Protein AF-A0A9P4XVV6-F1 (afdb_monomer_lite)

Radius of gyration: 16.99 Å; chains: 1; bounding box: 50×29×47 Å

Organism: Cryphonectria parasitica (strain ATCC 38755 / EP155) (NCBI:txid660469)

Foldseek 3Di:
DFDFCAPVNVVVVVVLVVVLVQVVQVCLQVLPLVCCVPRHDDQKDWDDCCVPPVDDIDIDGSVVVSNVSSVVLVVFPGKGKDQDDKDKDADDGRDTHHDPKIKIKRPWIKMWTADCPDDPHGIDIDIDIDMDMDD

Structure (mmCIF, N/CA/C/O backbone):
data_AF-A0A9P4XVV6-F1
#
_entry.id   AF-A0A9P4XVV6-F1
#
loop_
_atom_site.group_PDB
_atom_site.id
_atom_site.type_symbol
_atom_site.label_atom_id
_atom_site.label_alt_id
_atom_site.label_comp_id
_atom_site.label_asym_id
_atom_site.label_entity_id
_atom_site.label_seq_id
_atom_site.pdbx_PDB_ins_code
_atom_site.Cartn_x
_atom_site.Cartn_y
_atom_site.Cartn_z
_atom_site.occupancy
_atom_site.B_iso_or_equiv
_atom_site.auth_seq_id
_atom_site.auth_comp_id
_atom_site.auth_asym_id
_atom_site.auth_atom_id
_atom_site.pdbx_PDB_model_num
ATOM 1 N N . MET A 1 1 ? -23.776 3.651 21.145 1.00 49.44 1 MET A N 1
ATOM 2 C CA . MET A 1 1 ? -23.130 2.826 22.187 1.00 49.44 1 MET A CA 1
ATOM 3 C C . MET A 1 1 ? -21.718 2.539 21.713 1.00 49.44 1 MET A C 1
ATOM 5 O O . MET A 1 1 ? -21.577 2.203 20.547 1.00 49.44 1 MET A O 1
ATOM 9 N N . SER A 1 2 ? -20.701 2.741 22.553 1.00 59.12 2 SER A N 1
ATOM 10 C CA . SER A 1 2 ? -19.323 2.345 22.226 1.00 59.12 2 SER A CA 1
ATOM 11 C C . SER A 1 2 ? -19.270 0.818 22.172 1.00 59.12 2 SER A C 1
ATOM 13 O O . SER A 1 2 ? -19.562 0.170 23.177 1.00 59.12 2 SER A O 1
ATOM 15 N N . SER A 1 3 ? -18.993 0.240 21.002 1.00 77.38 3 SER A N 1
ATOM 16 C CA . SER A 1 3 ? -18.698 -1.188 20.897 1.00 77.38 3 SER A CA 1
ATOM 17 C C . SER A 1 3 ? -17.271 -1.424 21.386 1.00 77.38 3 SER A C 1
ATOM 19 O O . SER A 1 3 ? -16.338 -0.736 20.968 1.00 77.38 3 SER A O 1
ATOM 21 N N . THR A 1 4 ? -17.102 -2.374 22.300 1.00 89.94 4 THR A N 1
ATOM 22 C CA . THR A 1 4 ? -15.783 -2.823 22.754 1.00 89.94 4 THR A CA 1
ATOM 23 C C . THR A 1 4 ? -15.012 -3.423 21.582 1.00 89.94 4 THR A C 1
ATOM 25 O O . THR A 1 4 ? -15.581 -4.213 20.835 1.00 89.94 4 THR A O 1
ATOM 28 N N . TYR A 1 5 ? -13.730 -3.079 21.440 1.00 94.94 5 TYR A N 1
ATOM 29 C CA . TYR A 1 5 ? -12.859 -3.670 20.427 1.00 94.94 5 TYR A CA 1
ATOM 30 C C . TYR A 1 5 ? -12.554 -5.122 20.789 1.00 94.94 5 TYR A C 1
ATOM 32 O O . TYR A 1 5 ? -11.850 -5.394 21.765 1.00 94.94 5 TYR A O 1
ATOM 40 N N . THR A 1 6 ? -13.147 -6.069 20.074 1.00 95.69 6 THR A N 1
ATOM 41 C CA . THR A 1 6 ? -13.045 -7.487 20.422 1.00 95.69 6 THR A CA 1
ATOM 42 C C . THR A 1 6 ? -11.747 -8.107 19.904 1.00 95.69 6 THR A C 1
ATOM 44 O O . THR A 1 6 ? -11.034 -7.541 19.079 1.00 95.69 6 THR A O 1
ATOM 47 N N . VAL A 1 7 ? -11.431 -9.318 20.374 1.00 96.69 7 VAL A N 1
ATOM 48 C CA . VAL A 1 7 ? -10.304 -10.101 19.834 1.00 96.69 7 VAL A CA 1
ATOM 49 C C . VAL A 1 7 ? -10.500 -10.381 18.341 1.00 96.69 7 VAL A C 1
ATOM 51 O O . VAL A 1 7 ? -9.537 -10.341 17.582 1.00 96.69 7 VAL A O 1
ATOM 54 N N . THR A 1 8 ? -11.737 -10.642 17.913 1.00 96.62 8 THR A N 1
ATOM 55 C CA . THR A 1 8 ? -12.058 -10.886 16.503 1.00 96.62 8 THR A CA 1
ATOM 56 C C . THR A 1 8 ? -11.804 -9.645 15.655 1.00 96.62 8 THR A C 1
ATOM 58 O O . THR A 1 8 ? -11.174 -9.769 14.609 1.00 96.62 8 THR A O 1
ATOM 61 N N . ASP A 1 9 ? -12.219 -8.466 16.130 1.00 95.31 9 ASP A N 1
ATOM 62 C CA . ASP A 1 9 ? -11.971 -7.192 15.443 1.00 95.31 9 ASP A CA 1
ATOM 63 C C . ASP A 1 9 ? -10.464 -6.945 15.290 1.00 95.31 9 ASP A C 1
ATOM 65 O O . ASP A 1 9 ? -9.981 -6.703 14.188 1.00 95.31 9 ASP A O 1
ATOM 69 N N . TYR A 1 10 ? -9.694 -7.143 16.368 1.00 96.12 10 TYR A N 1
ATOM 70 C CA . TYR A 1 10 ? -8.233 -7.038 16.336 1.00 96.12 10 TYR A CA 1
ATOM 71 C C . TYR A 1 10 ? -7.582 -7.965 15.307 1.00 96.12 10 TYR A C 1
ATOM 73 O O . TYR A 1 10 ? -6.719 -7.541 14.536 1.00 96.12 10 TYR A O 1
ATOM 81 N N . LEU A 1 11 ? -7.968 -9.243 15.287 1.00 97.25 11 LEU A N 1
ATOM 82 C CA . LEU A 1 11 ? -7.394 -10.214 14.355 1.00 97.25 11 LEU A CA 1
ATOM 83 C C . LEU A 1 11 ? -7.768 -9.894 12.903 1.00 97.25 11 LEU A C 1
ATOM 85 O O . LEU A 1 11 ? -6.914 -10.017 12.022 1.00 97.25 11 LEU A O 1
ATOM 89 N N . LEU A 1 12 ? -9.008 -9.463 12.663 1.00 96.75 12 LEU A N 1
ATOM 90 C CA . LEU A 1 12 ? -9.489 -9.073 11.342 1.00 96.75 12 LEU A CA 1
ATOM 91 C C . LEU A 1 12 ? -8.774 -7.816 10.835 1.00 96.75 12 LEU A C 1
ATOM 93 O O . LEU A 1 12 ? -8.254 -7.825 9.721 1.00 96.75 12 LEU A O 1
ATOM 97 N N . ASP A 1 13 ? -8.674 -6.771 11.655 1.00 96.38 13 ASP A N 1
ATOM 98 C CA . ASP A 1 13 ? -7.943 -5.549 11.314 1.00 96.38 13 ASP A CA 1
ATOM 99 C C . ASP A 1 13 ? -6.486 -5.849 11.002 1.00 96.38 13 ASP A C 1
ATOM 101 O O . ASP A 1 13 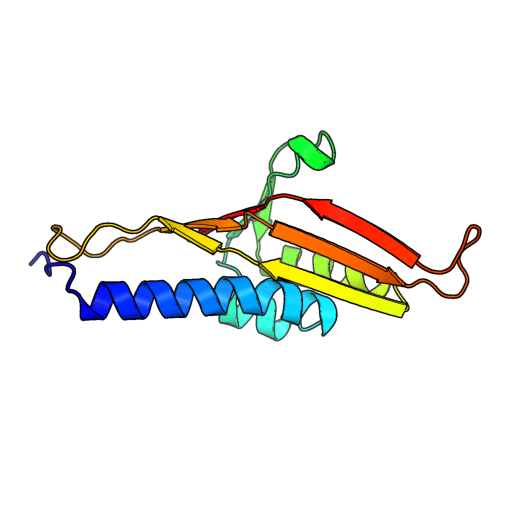? -5.952 -5.411 9.982 1.00 96.38 13 ASP A O 1
ATOM 105 N N . ARG A 1 14 ? -5.834 -6.645 11.854 1.00 96.50 14 ARG A N 1
ATOM 106 C CA . ARG A 1 14 ? -4.433 -7.007 11.666 1.00 96.50 14 ARG A CA 1
ATOM 107 C C . ARG A 1 14 ? -4.218 -7.758 10.347 1.00 96.50 14 ARG A C 1
ATOM 109 O O . ARG A 1 14 ? -3.217 -7.504 9.678 1.00 96.50 14 ARG A O 1
ATOM 116 N N . ALA A 1 15 ? -5.128 -8.658 9.973 1.00 97.06 15 ALA A N 1
ATOM 117 C CA . ALA A 1 15 ? -5.081 -9.364 8.692 1.00 97.06 15 ALA A CA 1
ATOM 118 C C . ALA A 1 15 ? -5.329 -8.415 7.507 1.00 97.06 15 ALA A C 1
ATOM 120 O O . ALA A 1 15 ? -4.538 -8.390 6.567 1.00 97.06 15 ALA A O 1
ATOM 121 N N . ASN A 1 16 ? -6.351 -7.561 7.585 1.00 96.75 16 ASN A N 1
ATOM 122 C CA . ASN A 1 16 ? -6.675 -6.594 6.534 1.00 96.75 16 ASN A CA 1
ATOM 123 C C . ASN A 1 16 ? -5.542 -5.591 6.296 1.00 96.75 16 ASN A C 1
ATOM 125 O O . ASN A 1 16 ? -5.234 -5.248 5.153 1.00 96.75 16 ASN A O 1
ATOM 129 N N . ILE A 1 17 ? -4.908 -5.113 7.367 1.00 9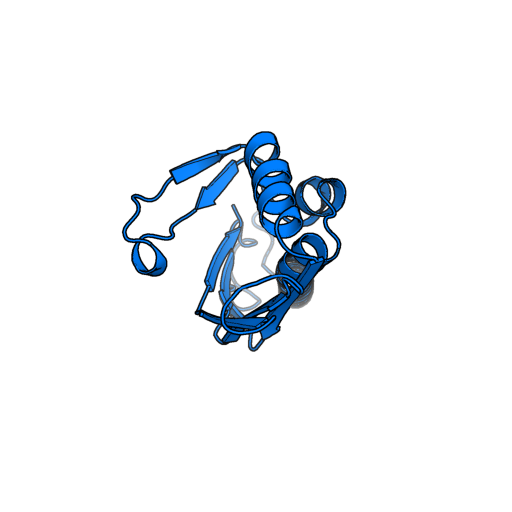6.12 17 ILE A N 1
ATOM 130 C CA . ILE A 1 17 ? -3.759 -4.210 7.297 1.00 96.12 17 ILE A CA 1
ATOM 131 C C . ILE A 1 17 ? -2.567 -4.917 6.657 1.00 96.12 17 ILE A C 1
ATOM 133 O O . ILE A 1 17 ? -1.934 -4.344 5.771 1.00 96.12 17 ILE A O 1
ATOM 137 N N . HIS A 1 18 ? -2.278 -6.151 7.077 1.00 96.19 18 HIS A N 1
ATOM 138 C CA . HIS A 1 18 ? -1.224 -6.956 6.471 1.00 96.19 18 HIS A CA 1
ATOM 139 C C . HIS A 1 18 ? -1.445 -7.087 4.958 1.00 96.19 18 HIS A C 1
ATOM 141 O O . HIS A 1 18 ? -0.576 -6.700 4.181 1.00 96.19 18 HIS A O 1
ATOM 147 N N . ASP A 1 19 ? -2.633 -7.523 4.540 1.00 96.50 19 ASP A N 1
ATOM 148 C CA . ASP A 1 19 ? -2.969 -7.692 3.126 1.00 96.50 19 ASP A CA 1
ATOM 149 C C . ASP A 1 19 ? -2.903 -6.377 2.350 1.00 96.50 19 ASP A C 1
ATOM 151 O O . ASP A 1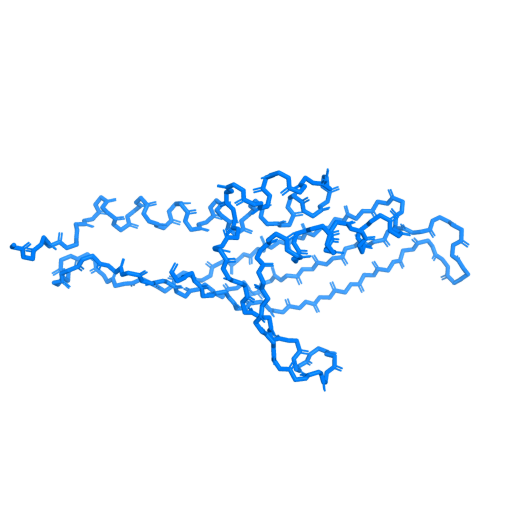 19 ? -2.365 -6.347 1.248 1.00 96.50 19 ASP A O 1
ATOM 155 N N . THR A 1 20 ? -3.391 -5.274 2.925 1.00 96.88 20 THR A N 1
ATOM 156 C CA . THR A 1 20 ? -3.310 -3.940 2.304 1.00 96.88 20 THR A CA 1
ATOM 157 C C . THR A 1 20 ? -1.852 -3.556 2.030 1.00 96.88 20 THR A C 1
ATOM 159 O O . THR A 1 20 ? -1.508 -3.142 0.922 1.00 96.88 20 THR A O 1
ATOM 162 N N . VAL A 1 21 ? -0.974 -3.722 3.024 1.00 96.06 21 VAL A N 1
ATOM 163 C CA . VAL A 1 21 ? 0.447 -3.361 2.912 1.00 96.06 21 VAL A CA 1
ATOM 164 C C . VAL A 1 21 ? 1.196 -4.307 1.972 1.00 96.06 21 VAL A C 1
ATOM 166 O O . VAL A 1 21 ? 2.093 -3.859 1.265 1.00 96.06 21 VAL A O 1
ATOM 169 N N . THR A 1 22 ? 0.822 -5.586 1.907 1.00 95.31 22 THR A N 1
ATOM 170 C CA . THR A 1 22 ? 1.395 -6.557 0.961 1.00 95.31 22 THR A CA 1
ATOM 171 C C . THR A 1 22 ? 0.906 -6.345 -0.474 1.00 95.31 22 THR A C 1
ATOM 173 O O . THR A 1 22 ? 1.674 -6.551 -1.414 1.00 95.31 22 THR A O 1
ATOM 176 N N . LYS A 1 23 ? -0.337 -5.895 -0.675 1.00 97.31 23 LYS A N 1
ATOM 177 C CA . LYS A 1 23 ? -0.882 -5.569 -2.004 1.00 97.31 23 LYS A CA 1
ATOM 178 C C . LYS A 1 23 ? -0.218 -4.349 -2.630 1.00 97.31 23 LYS A C 1
ATOM 180 O O . LYS A 1 23 ? -0.071 -4.313 -3.844 1.00 97.31 23 LYS A O 1
ATOM 185 N N . LEU A 1 24 ? 0.217 -3.378 -1.825 1.00 96.44 24 LEU A N 1
ATOM 186 C CA . LEU A 1 24 ? 0.885 -2.167 -2.309 1.00 96.44 24 LEU A CA 1
ATOM 187 C C . LEU A 1 24 ? 2.081 -2.452 -3.250 1.00 96.44 24 LEU A C 1
ATOM 189 O O . LEU A 1 24 ? 2.019 -2.040 -4.409 1.00 96.44 24 LEU A O 1
ATOM 193 N N . PRO A 1 25 ? 3.138 -3.179 -2.827 1.00 95.62 25 PRO A N 1
ATOM 194 C CA . PRO A 1 25 ? 4.272 -3.487 -3.697 1.00 95.62 25 PRO A CA 1
ATOM 195 C C . PRO A 1 25 ? 3.864 -4.383 -4.872 1.00 95.62 25 PRO A C 1
ATOM 197 O O . PRO A 1 25 ? 4.336 -4.191 -5.988 1.00 95.62 25 PRO A O 1
ATOM 200 N N . TRP A 1 26 ? 2.926 -5.309 -4.652 1.00 96.81 26 TRP A N 1
ATOM 201 C CA . TRP A 1 26 ? 2.413 -6.173 -5.711 1.00 96.81 26 TRP A CA 1
ATOM 202 C C . TRP A 1 26 ? 1.735 -5.383 -6.836 1.00 96.81 26 TRP A C 1
ATOM 204 O O . TRP A 1 26 ? 1.975 -5.649 -8.014 1.00 96.81 26 TRP A O 1
ATOM 214 N N . TYR A 1 27 ? 0.910 -4.389 -6.502 1.00 98.12 27 TYR A N 1
ATOM 215 C CA . TYR A 1 27 ? 0.247 -3.549 -7.496 1.00 98.12 27 TYR A CA 1
ATOM 216 C C . TYR A 1 27 ? 1.187 -2.549 -8.166 1.00 98.12 27 TYR A C 1
ATOM 218 O O . TYR A 1 27 ? 0.948 -2.205 -9.323 1.00 98.12 27 TYR A O 1
ATOM 226 N N . TYR A 1 28 ? 2.291 -2.159 -7.523 1.00 96.56 28 TYR A N 1
ATOM 227 C CA . TYR A 1 28 ? 3.382 -1.462 -8.211 1.00 96.56 28 TYR A CA 1
ATOM 228 C C . TYR A 1 28 ? 4.020 -2.353 -9.280 1.00 96.56 28 TYR A C 1
ATOM 230 O O . TYR A 1 28 ? 4.098 -1.965 -10.445 1.00 96.56 28 TYR A O 1
ATOM 238 N N . ASP A 1 29 ? 4.402 -3.576 -8.914 1.00 96.56 29 ASP A N 1
ATOM 239 C CA . ASP A 1 29 ? 5.121 -4.488 -9.813 1.00 96.56 29 ASP A CA 1
ATOM 240 C C . ASP A 1 29 ? 4.251 -5.033 -10.949 1.00 96.56 29 ASP A C 1
ATOM 242 O O . ASP A 1 29 ? 4.728 -5.244 -12.064 1.00 96.56 29 ASP A O 1
ATOM 246 N N . THR A 1 30 ? 2.955 -5.217 -10.694 1.00 97.00 30 THR A N 1
ATOM 247 C CA . THR A 1 30 ? 1.969 -5.614 -11.712 1.00 97.00 30 THR A CA 1
ATOM 248 C C . THR A 1 30 ? 1.341 -4.436 -12.449 1.00 97.00 30 THR A C 1
ATOM 250 O O . THR A 1 30 ? 0.521 -4.654 -13.340 1.00 97.00 30 THR A O 1
ATOM 253 N N . ARG A 1 31 ? 1.732 -3.196 -12.114 1.00 97.06 31 ARG A N 1
ATOM 254 C CA . ARG A 1 31 ? 1.239 -1.954 -12.736 1.00 97.06 31 ARG A CA 1
ATOM 255 C C . ARG A 1 31 ? -0.289 -1.808 -12.660 1.00 97.06 31 ARG A C 1
ATOM 257 O O . ARG A 1 31 ? -0.929 -1.287 -13.571 1.00 97.06 31 ARG A O 1
ATOM 264 N N . SER A 1 32 ? -0.888 -2.281 -11.569 1.00 97.75 32 SER A N 1
ATOM 265 C CA . SER A 1 32 ? -2.339 -2.284 -11.377 1.00 97.75 32 SER A CA 1
ATOM 266 C C . SER A 1 32 ? -2.813 -0.986 -10.723 1.00 97.75 32 SER A C 1
ATOM 268 O O . SER A 1 32 ? -2.967 -0.906 -9.504 1.00 97.75 32 SER A O 1
ATOM 270 N N . GLU A 1 33 ? -3.091 0.034 -11.538 1.00 97.50 33 GLU A N 1
ATOM 271 C CA . GLU A 1 33 ? -3.701 1.285 -11.058 1.00 97.50 33 GLU A CA 1
ATOM 272 C C . GLU A 1 33 ? -5.051 1.024 -10.375 1.00 97.50 33 GLU A C 1
ATOM 274 O O . GLU A 1 33 ? -5.312 1.531 -9.285 1.00 97.50 33 GLU A O 1
ATOM 279 N N . ALA A 1 34 ? -5.884 0.172 -10.981 1.00 97.94 34 ALA A N 1
ATOM 280 C CA . ALA A 1 34 ? -7.189 -0.182 -10.435 1.00 97.94 34 ALA A CA 1
ATOM 281 C C . ALA A 1 34 ? -7.072 -0.792 -9.029 1.00 97.94 34 ALA A C 1
ATOM 283 O O . ALA A 1 34 ? -7.788 -0.365 -8.128 1.00 97.94 34 ALA A O 1
ATOM 284 N N . GLY A 1 35 ? -6.133 -1.725 -8.825 1.00 97.94 35 GLY A N 1
ATOM 285 C CA . GLY A 1 35 ? -5.905 -2.352 -7.520 1.00 97.94 35 GLY A CA 1
ATOM 286 C C . GLY A 1 35 ? -5.411 -1.362 -6.463 1.00 97.94 35 GLY A C 1
ATOM 287 O O . GLY A 1 35 ? -5.869 -1.400 -5.319 1.00 97.94 35 GLY A O 1
ATOM 288 N N . LEU A 1 36 ? -4.527 -0.432 -6.844 1.00 97.94 36 LEU A N 1
ATOM 289 C CA . LEU A 1 36 ? -4.070 0.639 -5.952 1.00 97.94 36 LEU A CA 1
ATOM 290 C C . LEU A 1 36 ? -5.237 1.510 -5.476 1.00 97.94 36 LEU A C 1
ATOM 292 O O . LEU A 1 36 ? -5.340 1.785 -4.282 1.00 97.94 36 LEU A O 1
ATOM 296 N N . LEU A 1 37 ? -6.123 1.909 -6.390 1.00 97.75 37 LEU A N 1
ATOM 297 C CA . LEU A 1 37 ? -7.262 2.777 -6.087 1.00 97.75 37 LEU A CA 1
ATOM 298 C C . LEU A 1 37 ? -8.351 2.080 -5.267 1.00 97.75 37 LEU A C 1
ATOM 300 O O . LEU A 1 37 ? -8.936 2.706 -4.388 1.00 97.75 37 LEU A O 1
ATOM 304 N N . SER A 1 38 ? -8.656 0.812 -5.553 1.00 97.38 38 SER A N 1
ATOM 305 C CA . SER A 1 38 ? -9.795 0.132 -4.926 1.00 97.38 38 SER A CA 1
ATOM 306 C C . SER A 1 38 ? -9.471 -0.539 -3.595 1.00 97.38 38 SER A C 1
ATOM 308 O O . SER A 1 38 ? -10.375 -0.734 -2.787 1.00 97.38 38 SER A O 1
ATOM 310 N N . GLU A 1 39 ? -8.220 -0.943 -3.368 1.00 97.00 39 GLU A N 1
ATOM 311 C CA . GLU A 1 39 ? -7.877 -1.809 -2.231 1.00 97.00 39 GLU A CA 1
ATOM 312 C C . GLU A 1 39 ? -6.798 -1.247 -1.309 1.00 97.00 39 GLU A C 1
ATOM 314 O O . GLU A 1 39 ? -6.664 -1.730 -0.182 1.00 97.00 39 GLU A O 1
ATOM 319 N N . VAL A 1 40 ? -6.018 -0.263 -1.765 1.00 97.12 40 VAL A N 1
ATOM 320 C CA . VAL A 1 40 ? -4.808 0.158 -1.051 1.00 97.12 40 VAL A CA 1
ATOM 321 C C . VAL A 1 40 ? -4.854 1.614 -0.617 1.00 97.12 40 VAL A C 1
ATOM 323 O O . VAL A 1 40 ? -4.725 1.893 0.577 1.00 97.12 40 VAL A O 1
ATOM 326 N N . PHE A 1 41 ? -5.028 2.545 -1.552 1.00 96.81 41 PHE A N 1
ATOM 327 C CA . PHE A 1 41 ? -5.014 3.966 -1.238 1.00 96.81 41 PHE A CA 1
ATOM 328 C C . PHE A 1 41 ? -6.340 4.431 -0.635 1.00 96.81 41 PHE A C 1
ATOM 330 O O . PHE A 1 41 ? -7.423 4.098 -1.109 1.00 96.81 41 PHE A O 1
ATOM 337 N N . ALA A 1 42 ? -6.234 5.243 0.416 1.00 95.56 42 ALA A N 1
ATOM 338 C CA . ALA A 1 42 ? -7.326 6.107 0.846 1.00 95.56 42 ALA A CA 1
ATOM 339 C C . ALA A 1 42 ? -7.543 7.219 -0.203 1.00 95.56 42 ALA A C 1
ATOM 341 O O . ALA A 1 42 ? -6.631 7.468 -0.990 1.00 95.56 42 ALA A O 1
ATOM 342 N N . PRO A 1 43 ? -8.694 7.921 -0.221 1.00 96.19 43 PRO A N 1
ATOM 343 C CA . PRO A 1 43 ? -8.964 8.978 -1.204 1.00 96.19 43 PRO A CA 1
ATOM 344 C C . PRO A 1 43 ? -7.868 10.050 -1.294 1.00 96.19 43 PRO A C 1
ATOM 346 O O . PRO A 1 43 ? -7.579 10.547 -2.383 1.00 96.19 43 PRO A O 1
ATOM 349 N N . GLU A 1 44 ? -7.233 10.357 -0.162 1.00 96.69 44 GLU A N 1
ATOM 350 C CA . GLU A 1 44 ? -6.053 11.213 -0.069 1.00 96.69 44 GLU A CA 1
ATOM 351 C C . GLU A 1 44 ? -4.850 10.397 0.409 1.00 96.69 44 GLU A C 1
ATOM 353 O O . GLU A 1 44 ? -4.939 9.605 1.352 1.00 96.69 44 GLU A O 1
ATOM 358 N N . VAL A 1 45 ? -3.704 10.613 -0.233 1.00 96.12 45 VAL A N 1
ATOM 359 C CA . VAL A 1 45 ? -2.441 9.951 0.086 1.00 96.12 45 VAL A CA 1
ATOM 360 C C . VAL A 1 45 ? -1.451 11.003 0.558 1.00 96.12 45 VAL A C 1
ATOM 362 O O . VAL A 1 45 ? -1.128 11.942 -0.168 1.00 96.12 45 VAL A O 1
ATOM 365 N N . HIS A 1 46 ? -0.956 10.829 1.780 1.00 95.38 46 HIS A N 1
ATOM 366 C CA . HIS A 1 46 ? 0.123 11.641 2.323 1.00 95.38 46 HIS A CA 1
ATOM 367 C C . HIS A 1 46 ? 1.467 10.950 2.085 1.00 95.38 46 HIS A C 1
ATOM 369 O O . HIS A 1 46 ? 1.663 9.803 2.492 1.00 95.38 46 HIS A O 1
ATOM 375 N N . ILE A 1 47 ? 2.385 11.646 1.423 1.00 92.69 47 ILE A N 1
ATOM 376 C CA . ILE A 1 47 ? 3.671 11.120 0.972 1.00 92.69 47 ILE A CA 1
ATOM 377 C C . ILE A 1 47 ? 4.771 11.954 1.611 1.00 92.69 47 ILE A C 1
ATOM 379 O O . ILE A 1 47 ? 4.929 13.137 1.309 1.00 92.69 47 ILE A O 1
ATOM 383 N N . ASP A 1 48 ? 5.561 11.308 2.461 1.00 92.38 48 ASP A N 1
ATOM 384 C CA . ASP A 1 48 ? 6.742 11.897 3.079 1.00 92.38 48 ASP A CA 1
ATOM 385 C C . ASP A 1 48 ? 7.984 11.104 2.662 1.00 92.38 48 ASP A C 1
ATOM 387 O O . ASP A 1 48 ? 8.309 10.050 3.213 1.00 92.38 48 ASP A O 1
ATOM 391 N N . TYR A 1 49 ? 8.685 11.630 1.659 1.00 88.12 49 TYR A N 1
ATOM 392 C CA . TYR A 1 49 ? 9.990 11.132 1.228 1.00 88.12 49 TYR A CA 1
ATOM 393 C C . TYR A 1 49 ? 11.140 12.040 1.670 1.00 88.12 49 TYR A C 1
ATOM 395 O O . TYR A 1 49 ? 12.247 11.907 1.147 1.00 88.12 49 TYR A O 1
ATOM 403 N N . THR A 1 50 ? 10.938 12.898 2.677 1.00 90.81 50 THR A N 1
ATOM 404 C CA . THR A 1 50 ? 11.954 13.847 3.169 1.00 90.81 50 THR A CA 1
ATOM 405 C C . THR A 1 50 ? 13.274 13.151 3.484 1.00 90.81 50 THR A C 1
ATOM 407 O O . THR A 1 50 ? 14.345 13.618 3.108 1.00 90.81 50 THR A O 1
ATOM 410 N N . ARG A 1 51 ? 13.220 11.973 4.117 1.00 83.50 51 ARG A N 1
ATOM 411 C CA . ARG A 1 51 ? 14.431 11.221 4.489 1.00 83.50 51 ARG A CA 1
ATOM 412 C C . ARG A 1 51 ? 15.140 10.527 3.327 1.00 83.50 51 ARG A C 1
ATOM 414 O O . ARG A 1 51 ? 16.299 10.163 3.485 1.00 83.50 51 ARG A O 1
ATOM 421 N N . ILE A 1 52 ? 14.454 10.302 2.208 1.00 77.62 52 ILE A N 1
ATOM 422 C CA . ILE A 1 52 ? 14.998 9.576 1.051 1.00 77.62 52 ILE A CA 1
ATOM 423 C C . ILE A 1 52 ? 15.466 10.560 -0.024 1.00 77.62 52 ILE A C 1
ATOM 425 O O . ILE A 1 52 ? 16.542 10.388 -0.587 1.00 77.62 52 ILE A O 1
ATOM 429 N N . LEU A 1 53 ? 14.661 11.586 -0.303 1.00 83.25 53 LEU A N 1
ATOM 430 C CA . LEU A 1 53 ? 14.836 12.496 -1.436 1.00 83.25 53 LEU A CA 1
ATOM 431 C C . LEU A 1 53 ? 15.072 13.955 -1.017 1.00 83.25 53 LEU A C 1
ATOM 433 O O . LEU A 1 53 ? 15.321 14.789 -1.883 1.00 83.25 53 LEU A O 1
ATOM 437 N N . GLY A 1 54 ? 14.977 14.286 0.277 1.00 87.62 54 GLY A N 1
ATOM 438 C CA . GLY A 1 54 ? 15.066 15.672 0.758 1.00 87.62 54 GLY A CA 1
ATOM 439 C C . GLY A 1 54 ? 13.888 16.558 0.335 1.00 87.62 54 GLY A C 1
ATOM 440 O O . GLY A 1 54 ? 13.987 17.777 0.419 1.00 87.62 54 GLY A O 1
ATOM 441 N N . SER A 1 55 ? 12.799 15.962 -0.158 1.00 88.31 55 SER A N 1
ATOM 442 C CA . SER A 1 55 ? 11.581 16.661 -0.575 1.00 88.31 55 SER A CA 1
ATOM 443 C C . SER A 1 55 ? 10.718 17.052 0.620 1.00 88.31 55 SER A C 1
ATOM 445 O O . SER A 1 55 ? 10.695 16.327 1.607 1.00 88.31 55 SER A O 1
ATOM 447 N N . GLU A 1 56 ? 9.918 18.107 0.492 1.00 93.75 56 GLU A N 1
ATOM 448 C CA . GLU A 1 56 ? 8.857 18.389 1.465 1.00 93.75 56 GLU A CA 1
ATOM 449 C C . GLU A 1 56 ? 7.742 17.324 1.397 1.00 93.75 56 GLU A C 1
ATOM 451 O O . GLU A 1 56 ? 7.440 16.826 0.303 1.00 93.75 56 GLU A O 1
ATOM 456 N N . PRO A 1 57 ? 7.107 16.971 2.531 1.00 94.25 57 PRO A N 1
ATOM 457 C CA . PRO A 1 57 ? 5.917 16.132 2.534 1.00 94.25 57 PRO A CA 1
ATOM 458 C C . PRO A 1 57 ? 4.796 16.746 1.691 1.00 94.25 57 PRO A C 1
ATOM 460 O O . PRO A 1 57 ? 4.612 17.964 1.656 1.00 94.25 57 PRO A O 1
ATOM 463 N N . SER A 1 58 ? 4.002 15.901 1.042 1.00 94.38 58 SER A N 1
ATOM 464 C CA . SER A 1 58 ? 2.877 16.340 0.214 1.00 94.38 58 SER A CA 1
ATOM 465 C C . SER A 1 58 ? 1.645 15.474 0.442 1.00 94.38 58 SER A C 1
ATOM 467 O O . SER A 1 58 ? 1.745 14.326 0.872 1.00 94.38 58 SER A O 1
ATOM 469 N N . THR A 1 59 ? 0.472 16.035 0.164 1.00 96.75 59 THR A N 1
ATOM 470 C CA . THR A 1 59 ? -0.796 15.302 0.144 1.00 96.75 59 THR A CA 1
ATOM 471 C C . THR A 1 59 ? -1.393 15.437 -1.245 1.00 96.75 59 THR A C 1
ATOM 473 O O . THR A 1 59 ? -1.467 16.544 -1.777 1.00 96.75 59 THR A O 1
ATOM 476 N N . VAL A 1 60 ? -1.789 14.314 -1.833 1.00 97.00 60 VAL A N 1
ATOM 477 C CA . VAL A 1 60 ? -2.304 14.221 -3.204 1.00 97.00 60 VAL A CA 1
ATOM 478 C C . VAL A 1 60 ? -3.533 13.320 -3.243 1.00 97.00 60 VAL A C 1
ATOM 480 O O . VAL A 1 60 ? -3.687 12.436 -2.396 1.00 97.00 60 VAL A O 1
ATOM 483 N N . ALA A 1 61 ? -4.409 13.511 -4.228 1.00 98.00 61 ALA A N 1
ATOM 484 C CA . ALA A 1 61 ? -5.528 12.597 -4.427 1.00 98.00 61 ALA A CA 1
ATOM 485 C C . ALA A 1 61 ? -5.016 11.233 -4.916 1.00 98.00 61 ALA A C 1
ATOM 487 O O . ALA A 1 61 ? -4.107 11.156 -5.747 1.00 98.00 61 ALA A O 1
ATOM 488 N N . ALA A 1 62 ? -5.626 10.136 -4.467 1.00 97.12 62 ALA A N 1
ATOM 489 C CA . ALA A 1 62 ? -5.244 8.800 -4.928 1.00 97.12 62 ALA A CA 1
ATOM 490 C C . ALA A 1 62 ? -5.395 8.637 -6.445 1.00 97.12 62 ALA A C 1
ATOM 492 O O . ALA A 1 62 ? -4.559 7.993 -7.076 1.00 97.12 62 ALA A O 1
ATOM 493 N N . THR A 1 63 ? -6.410 9.276 -7.034 1.00 97.81 63 THR A N 1
ATOM 494 C CA . THR A 1 63 ? -6.653 9.309 -8.485 1.00 97.81 63 THR A CA 1
ATOM 495 C C . THR A 1 63 ? -5.552 10.022 -9.267 1.00 97.81 63 THR A C 1
ATOM 497 O O . THR A 1 63 ? -5.415 9.799 -10.464 1.00 97.81 63 THR A O 1
ATOM 500 N N . GLU A 1 64 ? -4.754 10.864 -8.613 1.00 97.31 64 GLU A N 1
ATOM 501 C CA . GLU A 1 64 ? -3.581 11.507 -9.210 1.00 97.31 64 GLU A CA 1
ATOM 502 C C . GLU A 1 64 ? -2.311 10.688 -8.942 1.00 97.31 64 GLU A C 1
ATOM 504 O O . GLU A 1 64 ? -1.473 10.517 -9.831 1.00 97.31 64 GLU A O 1
ATOM 509 N N . TRP A 1 65 ? -2.191 10.127 -7.735 1.00 96.81 65 TRP A N 1
ATOM 510 C CA . TRP A 1 65 ? -1.003 9.402 -7.293 1.00 96.81 65 TRP A CA 1
ATOM 511 C C . TRP A 1 65 ? -0.854 8.011 -7.912 1.00 96.81 65 TRP A C 1
ATOM 513 O O . TRP A 1 65 ? 0.225 7.671 -8.396 1.00 96.81 65 TRP A O 1
ATOM 523 N N . ALA A 1 66 ? -1.917 7.205 -7.941 1.00 97.38 66 ALA A N 1
ATOM 524 C CA . ALA A 1 66 ? -1.872 5.847 -8.486 1.00 97.38 66 ALA A CA 1
ATOM 525 C C . ALA A 1 66 ? -1.321 5.785 -9.925 1.00 97.38 66 ALA A C 1
ATOM 527 O O . ALA A 1 66 ? -0.348 5.054 -10.144 1.00 97.38 66 ALA A O 1
ATOM 528 N N . PRO A 1 67 ? -1.825 6.580 -10.892 1.00 96.81 67 PRO A N 1
ATOM 529 C CA . PRO A 1 67 ? -1.271 6.566 -12.242 1.00 96.81 67 PRO A CA 1
ATOM 530 C C . PRO A 1 67 ? 0.161 7.116 -12.292 1.00 96.81 67 PRO A C 1
ATOM 532 O O . PRO A 1 67 ? 0.952 6.704 -13.140 1.00 96.81 67 PRO A O 1
ATOM 535 N N . GLN A 1 68 ? 0.536 8.040 -11.399 1.00 95.44 68 GLN A N 1
ATOM 536 C CA . GLN A 1 68 ? 1.908 8.544 -11.324 1.00 95.44 68 GLN A CA 1
ATOM 537 C C . GLN A 1 68 ? 2.890 7.445 -10.911 1.00 95.44 68 GLN A C 1
ATOM 539 O O . GLN A 1 68 ? 3.915 7.285 -11.574 1.00 95.44 68 GLN A O 1
ATOM 544 N N . VAL A 1 69 ? 2.574 6.666 -9.875 1.00 94.06 69 VAL A N 1
ATOM 545 C CA . VAL A 1 69 ? 3.447 5.573 -9.422 1.00 94.06 69 VAL A CA 1
ATOM 546 C C . VAL A 1 69 ? 3.547 4.472 -10.472 1.00 94.06 69 VAL A C 1
ATOM 548 O O . VAL A 1 69 ? 4.648 4.004 -10.758 1.00 94.06 69 VAL A O 1
ATOM 551 N N . VAL A 1 70 ? 2.435 4.106 -11.115 1.00 95.56 70 VAL A N 1
ATOM 552 C CA . VAL A 1 70 ? 2.456 3.116 -12.204 1.00 95.56 70 VAL A CA 1
ATOM 553 C C . VAL A 1 70 ? 3.359 3.580 -13.350 1.00 95.56 70 VAL A C 1
ATOM 555 O O . VAL A 1 70 ? 4.244 2.830 -13.764 1.00 95.56 70 VAL A O 1
ATOM 558 N N . ARG A 1 71 ? 3.234 4.840 -13.790 1.00 95.12 71 ARG A N 1
ATOM 559 C CA . ARG A 1 71 ? 4.134 5.418 -14.802 1.00 95.12 71 ARG A CA 1
ATOM 560 C C . ARG A 1 71 ? 5.598 5.391 -14.369 1.00 95.12 71 ARG A C 1
ATOM 562 O O . ARG A 1 71 ? 6.472 5.170 -15.201 1.00 95.12 71 ARG A O 1
ATOM 569 N N . MET A 1 72 ? 5.904 5.600 -13.087 1.00 91.94 72 MET A N 1
ATOM 570 C CA . MET A 1 72 ? 7.278 5.460 -12.585 1.00 91.94 72 MET A CA 1
ATOM 571 C C . MET A 1 72 ? 7.793 4.023 -12.756 1.00 91.94 72 MET A C 1
ATOM 573 O O . MET A 1 72 ? 8.919 3.836 -13.212 1.00 91.94 72 MET A O 1
ATOM 577 N N . CYS A 1 73 ? 6.973 3.009 -12.472 1.00 92.56 73 CYS A N 1
ATOM 578 C CA . CYS A 1 73 ? 7.327 1.598 -12.661 1.00 92.56 73 CYS A CA 1
ATOM 579 C C . CYS A 1 73 ? 7.469 1.198 -14.142 1.00 92.56 73 CYS A C 1
ATOM 581 O O . CYS A 1 73 ? 8.290 0.343 -14.470 1.00 92.56 73 CYS A O 1
ATOM 583 N N . GLU A 1 74 ? 6.720 1.819 -15.057 1.00 93.12 74 GLU A N 1
ATOM 584 C CA . GLU A 1 74 ? 6.822 1.592 -16.512 1.00 93.12 74 GLU A CA 1
ATOM 585 C C . GLU A 1 74 ? 8.159 2.027 -17.115 1.00 93.12 74 GLU A C 1
ATOM 587 O O . GLU A 1 74 ? 8.535 1.559 -18.188 1.00 93.12 74 GLU A O 1
ATOM 592 N N . HIS A 1 75 ? 8.914 2.883 -16.424 1.00 90.56 75 HIS A N 1
ATOM 593 C CA . HIS A 1 7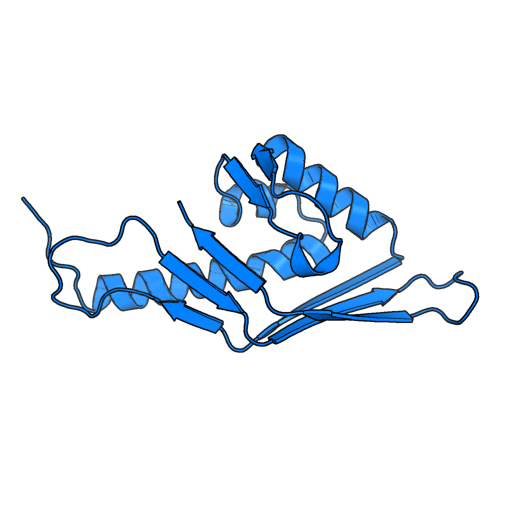5 ? 10.260 3.232 -16.862 1.00 90.56 75 HIS A CA 1
ATOM 594 C C . HIS A 1 75 ? 11.203 2.022 -16.826 1.00 90.56 75 HIS A C 1
ATOM 596 O O . HIS A 1 75 ? 12.217 2.045 -17.519 1.00 90.56 75 HIS A O 1
ATOM 602 N N . PHE A 1 76 ? 10.901 0.992 -16.038 1.00 90.88 76 PHE A N 1
ATOM 603 C CA . PHE A 1 76 ? 11.700 -0.222 -15.914 1.00 90.88 76 PHE A CA 1
ATOM 604 C C . PHE A 1 76 ? 11.065 -1.373 -16.693 1.00 90.88 76 PHE A C 1
ATOM 606 O O . PHE A 1 76 ? 9.842 -1.486 -16.763 1.00 90.88 76 PHE A O 1
ATOM 613 N N . ASP A 1 77 ? 11.896 -2.269 -17.225 1.00 91.62 77 ASP A N 1
ATOM 614 C CA . ASP A 1 77 ? 11.426 -3.475 -17.914 1.00 91.62 77 ASP A CA 1
ATOM 615 C C . ASP A 1 77 ? 10.683 -4.390 -16.929 1.00 91.62 77 ASP A C 1
ATOM 617 O O . ASP A 1 77 ? 9.610 -4.914 -17.234 1.00 91.62 77 ASP A O 1
ATOM 621 N N . SER A 1 78 ? 11.217 -4.504 -15.710 1.00 92.31 78 SER A N 1
ATOM 622 C CA . SER A 1 78 ? 10.579 -5.177 -14.578 1.00 92.31 78 SER A CA 1
ATOM 623 C C . SER A 1 78 ? 10.966 -4.522 -13.254 1.00 92.31 78 SER A C 1
ATOM 625 O O . SER A 1 78 ? 12.096 -4.051 -13.107 1.00 92.31 78 SER A O 1
ATOM 627 N N . SER A 1 79 ? 10.077 -4.569 -12.267 1.00 94.44 79 SER A N 1
ATOM 628 C CA . SER A 1 79 ? 10.375 -4.228 -10.875 1.00 94.44 79 SER A CA 1
ATOM 629 C C . SER A 1 79 ? 9.936 -5.347 -9.936 1.00 94.44 79 SER A C 1
ATOM 631 O O . SER A 1 79 ? 9.067 -6.151 -10.270 1.00 94.44 79 SER A O 1
ATOM 633 N N . GLN A 1 80 ? 10.568 -5.403 -8.771 1.00 94.88 80 GLN A N 1
ATOM 634 C CA . GLN A 1 80 ? 10.156 -6.227 -7.650 1.00 94.88 80 GLN A CA 1
ATOM 635 C C . GLN A 1 80 ? 10.341 -5.438 -6.359 1.00 94.88 80 GLN A C 1
ATOM 637 O O . GLN A 1 80 ? 11.472 -5.146 -5.962 1.00 94.88 80 GLN A O 1
ATOM 642 N N . HIS A 1 81 ? 9.244 -5.150 -5.679 1.00 94.94 81 HIS A N 1
ATOM 643 C CA . HIS A 1 81 ? 9.213 -4.572 -4.350 1.00 94.94 81 HIS A CA 1
ATOM 644 C C . HIS A 1 81 ? 8.908 -5.663 -3.322 1.00 94.94 81 HIS A C 1
ATOM 646 O O . HIS A 1 81 ? 8.006 -6.480 -3.490 1.00 94.94 81 HIS A O 1
ATOM 652 N N . ILE A 1 82 ? 9.660 -5.678 -2.224 1.00 93.06 82 ILE A N 1
ATOM 653 C CA . ILE A 1 82 ? 9.454 -6.620 -1.120 1.00 93.06 82 ILE A CA 1
ATOM 654 C C . ILE A 1 82 ? 9.274 -5.822 0.154 1.00 93.06 82 ILE A C 1
ATOM 656 O O . ILE A 1 82 ? 10.206 -5.148 0.594 1.00 93.06 82 ILE A O 1
ATOM 660 N N . TYR A 1 83 ? 8.093 -5.938 0.759 1.00 93.56 83 TYR A N 1
ATOM 661 C CA . TYR A 1 83 ? 7.800 -5.419 2.092 1.00 93.56 83 TYR A CA 1
ATOM 662 C C . TYR A 1 83 ? 7.680 -6.595 3.055 1.00 93.56 83 TYR A C 1
ATOM 664 O O . TYR A 1 83 ? 6.798 -7.441 2.924 1.00 93.56 83 TYR A O 1
ATOM 672 N N . GLY A 1 84 ? 8.603 -6.662 4.005 1.00 88.81 84 GLY A N 1
ATOM 673 C CA . GLY A 1 84 ? 8.689 -7.704 5.014 1.00 88.81 84 GLY A CA 1
ATOM 674 C C . GLY A 1 84 ? 8.658 -7.133 6.426 1.00 88.81 84 GLY A C 1
ATOM 675 O O . GLY A 1 84 ? 8.857 -5.936 6.647 1.00 88.81 84 GLY A O 1
ATOM 676 N N . ASN A 1 85 ? 8.444 -8.027 7.392 1.00 91.25 85 ASN A N 1
ATOM 677 C CA . ASN A 1 85 ? 8.549 -7.740 8.823 1.00 91.25 85 ASN A CA 1
ATOM 678 C C . ASN A 1 85 ? 7.692 -6.531 9.253 1.00 91.25 85 ASN A C 1
ATOM 680 O O . ASN A 1 85 ? 8.198 -5.520 9.752 1.00 91.25 85 ASN A O 1
ATOM 684 N N . LEU A 1 86 ? 6.379 -6.640 9.029 1.00 94.00 86 LEU A N 1
ATOM 685 C CA . LEU A 1 86 ? 5.407 -5.612 9.398 1.00 94.00 86 LEU A CA 1
ATOM 686 C C . LEU A 1 86 ? 5.222 -5.546 10.917 1.00 94.00 86 LEU A C 1
ATOM 688 O O . LEU A 1 86 ? 4.857 -6.537 11.555 1.00 94.00 86 LEU A O 1
ATOM 692 N N . ILE A 1 87 ? 5.400 -4.355 11.481 1.00 95.25 87 ILE A N 1
ATOM 693 C CA . ILE A 1 87 ? 5.042 -4.033 12.862 1.00 95.25 87 ILE A CA 1
ATOM 694 C C . ILE A 1 87 ? 3.759 -3.205 12.800 1.00 95.25 87 ILE A C 1
ATOM 696 O O . ILE A 1 87 ? 3.778 -2.046 12.389 1.00 95.25 87 ILE A O 1
ATOM 700 N N . ILE A 1 88 ? 2.641 -3.836 13.156 1.00 95.50 88 ILE A N 1
ATOM 701 C CA . ILE A 1 88 ? 1.305 -3.234 13.120 1.00 95.50 88 ILE A CA 1
ATOM 702 C C . ILE A 1 88 ? 0.959 -2.748 14.530 1.00 95.50 88 ILE A C 1
ATOM 704 O O . ILE A 1 88 ? 0.863 -3.551 15.460 1.00 95.50 88 ILE A O 1
ATOM 708 N N . GLU A 1 89 ? 0.777 -1.440 14.680 1.00 95.19 89 GLU A N 1
ATOM 709 C CA . GLU A 1 89 ? 0.371 -0.790 15.924 1.00 95.19 89 GLU A CA 1
ATOM 710 C C . GLU A 1 89 ? -1.159 -0.652 15.944 1.00 95.19 89 GLU A C 1
ATOM 712 O O . GLU A 1 89 ? -1.735 0.181 15.241 1.00 95.19 89 GLU A O 1
ATOM 717 N N . LEU A 1 90 ? -1.808 -1.486 16.760 1.00 94.69 90 LEU A N 1
ATOM 718 C CA . LEU A 1 90 ? -3.245 -1.470 17.043 1.00 94.69 90 LEU A CA 1
ATOM 719 C C . LEU A 1 90 ? -3.469 -1.485 18.566 1.00 94.69 90 LEU A C 1
ATOM 721 O O . LEU A 1 90 ? -2.629 -2.034 19.294 1.00 94.69 90 LEU A O 1
ATOM 725 N N . PRO A 1 91 ? -4.593 -0.937 19.068 1.00 93.94 91 PRO A N 1
ATOM 726 C CA . PRO A 1 91 ? -5.009 -1.137 20.452 1.00 93.94 91 PRO A CA 1
ATOM 727 C C . PRO A 1 91 ? -5.109 -2.628 20.794 1.00 93.94 91 PRO A C 1
ATOM 729 O O . PRO A 1 91 ? -5.374 -3.464 19.933 1.00 93.94 91 PRO A O 1
ATOM 732 N N . GLN A 1 92 ? -4.896 -2.979 22.060 1.00 93.44 92 GLN A N 1
ATOM 733 C CA . GLN A 1 92 ? -5.125 -4.354 22.500 1.00 93.44 92 GLN A CA 1
ATOM 734 C C . GLN A 1 92 ? -6.632 -4.648 22.569 1.00 93.44 92 GLN A C 1
ATOM 736 O O . GLN A 1 92 ? -7.412 -3.739 22.851 1.00 93.44 92 GLN A O 1
ATOM 741 N N . PRO A 1 93 ? -7.066 -5.902 22.370 1.00 94.44 93 PRO A N 1
ATOM 742 C CA . PRO A 1 93 ? -8.458 -6.279 22.583 1.00 94.44 93 PRO A CA 1
ATOM 743 C C . PRO A 1 93 ? -8.981 -5.864 23.965 1.00 94.44 93 PRO A C 1
ATOM 745 O O . PRO A 1 93 ? -8.242 -5.841 24.952 1.00 94.44 93 PRO A O 1
ATOM 748 N N . ASN A 1 94 ? -10.287 -5.622 24.044 1.00 92.44 94 ASN A N 1
ATOM 749 C CA . ASN A 1 94 ? -11.021 -5.099 25.200 1.00 92.44 94 ASN A CA 1
ATOM 750 C C . ASN A 1 94 ? -10.781 -3.612 25.503 1.00 92.44 94 ASN A C 1
ATOM 752 O O . ASN A 1 94 ? -11.214 -3.125 26.550 1.00 92.44 94 ASN A O 1
ATOM 756 N N . THR A 1 95 ? -10.148 -2.863 24.596 1.00 90.19 95 THR A N 1
ATOM 757 C CA . THR A 1 95 ? -10.137 -1.400 24.682 1.00 90.19 95 THR A CA 1
ATOM 758 C C . THR A 1 95 ? -11.498 -0.805 24.303 1.00 90.19 95 THR A C 1
ATOM 760 O O . THR A 1 95 ? -12.226 -1.373 23.478 1.00 90.19 95 THR A O 1
ATOM 763 N N . PRO A 1 96 ? -11.868 0.352 24.882 1.00 85.88 96 PRO A N 1
ATOM 764 C CA . PRO A 1 96 ? -13.049 1.087 24.449 1.00 85.88 96 PRO A CA 1
ATOM 765 C C . PRO A 1 96 ? -12.884 1.596 23.013 1.00 85.88 96 PRO A C 1
ATOM 767 O O . PRO A 1 96 ? -11.878 2.235 22.711 1.00 85.88 96 PRO A O 1
ATOM 770 N N . ASN A 1 97 ? -13.919 1.403 22.190 1.00 86.75 97 ASN A N 1
ATOM 771 C CA . ASN A 1 97 ? -14.005 1.795 20.777 1.00 86.75 97 ASN A CA 1
ATOM 772 C C . ASN A 1 97 ? -13.082 1.028 19.821 1.00 86.75 97 ASN A C 1
ATOM 774 O O . ASN A 1 97 ? -11.962 0.649 20.154 1.00 86.75 97 ASN A O 1
ATOM 778 N N . HIS A 1 98 ? -13.572 0.861 18.595 1.00 88.88 98 HIS A N 1
ATOM 779 C CA . HIS A 1 98 ? -12.782 0.396 17.463 1.00 88.88 98 HIS A CA 1
ATOM 780 C C . HIS A 1 98 ? -11.807 1.498 17.020 1.00 88.88 98 HIS A C 1
ATOM 782 O O . HIS A 1 98 ? -12.227 2.659 16.980 1.00 88.88 98 HIS A O 1
ATOM 788 N N . PRO A 1 99 ? -10.544 1.181 16.679 1.00 90.69 99 PRO A N 1
ATOM 789 C CA . PRO A 1 99 ? -9.644 2.170 16.110 1.00 90.69 99 PRO A CA 1
ATOM 790 C C . PRO A 1 99 ? -10.154 2.625 14.743 1.00 90.69 99 PRO A C 1
ATOM 792 O O . PRO A 1 99 ? -10.546 1.820 13.898 1.00 90.69 99 PRO A O 1
ATOM 795 N N . ASP A 1 100 ? -10.115 3.929 14.537 1.00 90.25 100 ASP A N 1
ATOM 796 C CA . ASP A 1 100 ? -10.356 4.610 13.270 1.00 90.25 100 ASP A CA 1
ATOM 797 C C . ASP A 1 100 ? -9.075 4.708 12.428 1.00 90.25 100 ASP A C 1
ATOM 799 O O . ASP A 1 100 ? -9.148 4.872 11.216 1.00 90.25 100 ASP A O 1
ATOM 803 N N . LYS A 1 101 ? -7.896 4.550 13.048 1.00 89.75 101 LYS A N 1
ATOM 804 C CA . LYS A 1 101 ? -6.591 4.598 12.373 1.00 89.75 101 LYS A CA 1
ATOM 805 C C . LYS A 1 101 ? -5.649 3.531 12.896 1.00 89.75 101 LYS A C 1
ATOM 807 O O . LYS A 1 101 ? -5.687 3.162 14.069 1.00 89.75 101 LYS A O 1
ATOM 812 N N . ALA A 1 102 ? -4.738 3.110 12.029 1.00 92.94 102 ALA A N 1
ATOM 813 C CA . ALA A 1 102 ? -3.642 2.224 12.386 1.00 92.94 102 ALA A CA 1
ATOM 814 C C . ALA A 1 102 ? -2.325 2.746 11.819 1.00 92.94 102 ALA A C 1
ATOM 816 O O . ALA A 1 102 ? -2.286 3.367 10.749 1.00 92.94 102 ALA A O 1
ATOM 817 N N . LYS A 1 103 ? 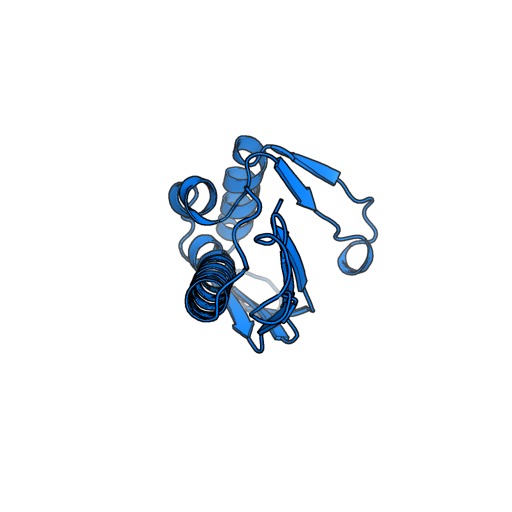-1.241 2.456 12.537 1.00 93.88 103 LYS A N 1
ATOM 818 C CA . LYS A 1 103 ? 0.121 2.726 12.088 1.00 93.88 103 LYS A CA 1
ATOM 819 C C . LYS A 1 103 ? 0.821 1.413 11.787 1.00 93.88 103 LYS A C 1
ATOM 821 O O . LYS A 1 103 ? 0.774 0.472 12.576 1.00 93.88 103 LYS A O 1
ATOM 826 N N . VAL A 1 104 ? 1.495 1.364 10.646 1.00 95.00 104 VAL A N 1
ATOM 827 C CA . VAL A 1 104 ? 2.309 0.214 10.257 1.00 95.00 104 VAL A CA 1
ATOM 828 C C . VAL A 1 104 ? 3.712 0.678 9.954 1.00 95.00 104 VAL A C 1
ATOM 830 O O . VAL A 1 104 ? 3.915 1.605 9.170 1.00 95.00 104 VAL A O 1
ATOM 833 N N . LEU A 1 105 ? 4.681 0.002 10.556 1.00 93.56 105 LEU A N 1
ATOM 834 C CA . LEU A 1 105 ? 6.083 0.125 10.200 1.00 93.56 105 LEU A CA 1
ATOM 835 C C . LEU A 1 105 ? 6.479 -1.100 9.377 1.00 93.56 105 LEU A C 1
ATOM 837 O O . LEU A 1 105 ? 6.381 -2.238 9.838 1.00 93.56 105 LEU A O 1
ATOM 841 N N . VAL A 1 106 ? 6.948 -0.861 8.160 1.00 92.81 106 VAL A N 1
ATOM 842 C CA . VAL A 1 106 ? 7.603 -1.859 7.318 1.00 92.81 106 VAL A CA 1
ATOM 843 C C . VAL A 1 106 ? 9.087 -1.803 7.656 1.00 92.81 106 VAL A C 1
ATOM 845 O O . VAL A 1 106 ? 9.806 -0.915 7.191 1.00 92.81 106 VAL A O 1
ATOM 848 N N . SER A 1 107 ? 9.537 -2.714 8.520 1.00 82.31 107 SER A N 1
ATOM 849 C CA . SER A 1 107 ? 10.924 -2.711 9.008 1.00 82.31 107 SER A CA 1
ATOM 850 C C . SER A 1 107 ? 11.934 -3.220 7.976 1.00 82.31 107 SER A C 1
ATOM 852 O O . SER A 1 107 ? 13.128 -2.968 8.114 1.00 82.31 107 SER A O 1
ATOM 854 N N . GLN A 1 108 ? 11.458 -3.892 6.925 1.00 86.25 108 GLN A N 1
ATOM 855 C CA . GLN A 1 108 ? 12.256 -4.270 5.769 1.00 86.25 108 GLN A CA 1
ATOM 856 C C . GLN A 1 108 ? 11.485 -3.944 4.493 1.00 86.25 108 GLN A C 1
ATOM 858 O O . GLN A 1 108 ? 10.552 -4.660 4.134 1.00 86.25 108 GLN A O 1
ATOM 863 N N . ALA A 1 109 ? 11.891 -2.897 3.785 1.00 88.81 109 ALA A N 1
ATOM 864 C CA . ALA A 1 109 ? 11.441 -2.644 2.427 1.00 88.81 109 ALA A CA 1
ATOM 865 C C . ALA A 1 109 ? 12.638 -2.646 1.470 1.00 88.81 109 ALA A C 1
ATOM 867 O O . ALA A 1 109 ? 13.730 -2.179 1.799 1.00 88.81 109 ALA A O 1
ATOM 868 N N . GLY A 1 110 ? 12.439 -3.189 0.277 1.00 88.88 110 GLY A N 1
ATOM 869 C CA . GLY A 1 110 ? 13.439 -3.173 -0.780 1.00 88.88 110 GLY A CA 1
ATOM 870 C C . GLY A 1 110 ? 12.793 -3.167 -2.152 1.00 88.88 110 GLY A C 1
ATOM 871 O O . GLY A 1 110 ? 11.652 -3.602 -2.305 1.00 88.88 110 GLY A O 1
ATOM 872 N N . ALA A 1 111 ? 13.532 -2.670 -3.135 1.00 90.75 111 ALA A N 1
ATOM 873 C CA . ALA A 1 111 ? 13.136 -2.663 -4.531 1.00 90.75 111 ALA A CA 1
ATOM 874 C C . ALA A 1 111 ? 14.307 -3.123 -5.401 1.00 90.75 111 ALA A C 1
ATOM 876 O O . ALA A 1 111 ? 15.428 -2.635 -5.247 1.00 90.75 111 ALA A O 1
ATOM 877 N N . SER A 1 112 ? 14.034 -4.042 -6.319 1.00 92.44 112 SER A N 1
ATOM 878 C CA . SER A 1 112 ? 14.919 -4.419 -7.420 1.00 92.44 112 SER A CA 1
ATOM 879 C C . SER A 1 112 ? 14.261 -3.986 -8.722 1.00 92.44 112 SER A C 1
ATOM 881 O O . SER A 1 112 ? 13.107 -4.318 -8.968 1.00 92.44 112 SER A O 1
ATOM 883 N N . MET A 1 113 ? 14.966 -3.228 -9.550 1.00 91.81 113 MET A N 1
ATOM 884 C CA . MET A 1 113 ? 14.436 -2.673 -10.794 1.00 91.81 113 MET A CA 1
ATOM 885 C C . MET A 1 113 ? 15.393 -2.988 -11.934 1.00 91.81 113 MET A C 1
ATOM 887 O O . MET A 1 113 ? 16.601 -2.791 -11.804 1.00 91.81 113 MET A O 1
ATOM 891 N N . VAL A 1 114 ? 14.852 -3.475 -13.048 1.00 90.44 114 VAL A N 1
ATOM 892 C CA . VAL A 1 114 ? 15.628 -3.878 -14.219 1.00 90.44 114 VAL A CA 1
ATOM 893 C C . VAL A 1 114 ? 15.406 -2.899 -15.360 1.00 90.44 114 VAL A C 1
ATOM 895 O O . VAL A 1 114 ? 14.271 -2.589 -15.719 1.00 90.44 114 VAL A O 1
ATOM 898 N N . ARG A 1 115 ? 16.502 -2.451 -15.964 1.00 89.19 115 ARG A N 1
ATOM 899 C CA . ARG A 1 115 ? 16.526 -1.779 -17.262 1.00 89.19 115 ARG A CA 1
ATOM 900 C C . ARG A 1 115 ? 17.635 -2.417 -18.092 1.00 89.19 115 ARG A C 1
ATOM 902 O O . ARG A 1 115 ? 18.803 -2.082 -17.926 1.00 89.19 115 ARG A O 1
ATOM 909 N N . ALA A 1 116 ? 17.282 -3.335 -18.984 1.00 83.88 116 ALA A N 1
ATOM 910 C CA . ALA A 1 116 ? 18.216 -4.177 -19.730 1.00 83.88 116 ALA A CA 1
ATOM 911 C C . ALA A 1 116 ? 19.231 -3.373 -20.558 1.00 83.88 116 ALA A C 1
ATOM 913 O O . ALA A 1 116 ? 20.376 -3.790 -20.706 1.00 83.88 116 ALA A O 1
ATOM 914 N N . ALA A 1 117 ? 18.821 -2.208 -21.061 1.00 83.50 117 ALA A N 1
ATOM 915 C CA . ALA A 1 117 ? 19.655 -1.324 -21.871 1.00 83.50 117 ALA A CA 1
ATOM 916 C C . ALA A 1 117 ? 20.445 -0.271 -21.059 1.00 83.50 117 ALA A C 1
ATOM 918 O O . ALA A 1 117 ? 20.973 0.669 -21.649 1.00 83.50 117 ALA A O 1
ATOM 919 N N . ALA A 1 118 ? 20.492 -0.364 -19.725 1.00 81.06 118 ALA A N 1
ATOM 920 C CA . ALA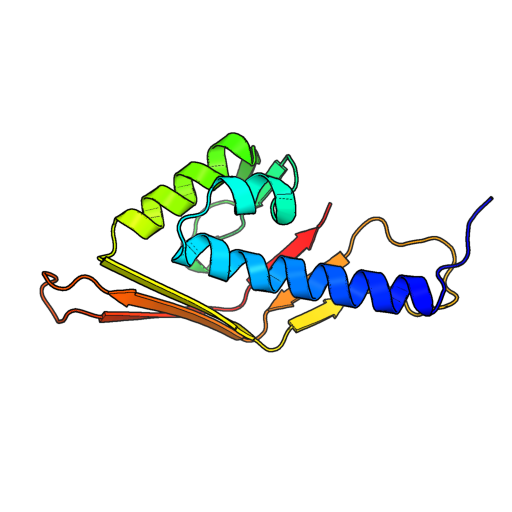 A 1 118 ? 21.176 0.625 -18.891 1.00 81.06 118 ALA A CA 1
ATOM 921 C C . ALA A 1 118 ? 22.709 0.504 -18.954 1.00 81.06 118 ALA A C 1
ATOM 923 O O . ALA A 1 118 ? 23.283 -0.579 -18.814 1.00 81.06 118 ALA A O 1
ATOM 924 N N . GLU A 1 119 ? 23.378 1.647 -19.098 1.00 68.38 119 GLU A N 1
ATOM 925 C CA . GLU A 1 119 ? 24.828 1.758 -18.946 1.00 68.38 119 GLU A CA 1
ATOM 926 C C . GLU A 1 119 ? 25.216 1.540 -17.470 1.00 68.38 119 GLU A C 1
ATOM 928 O O . GLU A 1 119 ? 24.624 2.141 -16.575 1.00 68.38 119 GLU A O 1
ATOM 933 N N . GLY A 1 120 ? 26.182 0.653 -17.202 1.00 67.81 120 GLY A N 1
ATOM 934 C CA . GLY A 1 120 ? 26.580 0.267 -15.836 1.00 67.81 120 GLY A CA 1
ATOM 935 C C . GLY A 1 120 ? 25.949 -1.029 -15.308 1.00 67.81 120 GLY A C 1
ATOM 936 O O . GLY A 1 120 ? 26.299 -1.472 -14.216 1.00 67.81 120 GLY A O 1
ATOM 937 N N . GLY A 1 121 ? 25.092 -1.682 -16.100 1.00 72.69 121 GLY A N 1
ATOM 938 C CA . GLY A 1 121 ? 24.480 -2.973 -15.781 1.00 72.69 121 GLY A CA 1
ATOM 939 C C . GLY A 1 121 ? 22.960 -2.878 -15.619 1.00 72.69 121 GLY A C 1
ATOM 940 O O . GLY A 1 121 ? 22.424 -1.802 -15.366 1.00 72.69 121 GLY A O 1
ATOM 941 N N . PRO A 1 122 ? 22.234 -3.998 -15.765 1.00 83.19 122 PRO A N 1
ATOM 942 C CA . PRO A 1 122 ? 20.790 -3.955 -15.961 1.00 83.19 122 PRO A CA 1
ATOM 943 C C . PRO A 1 122 ? 19.990 -3.754 -14.672 1.00 83.19 122 PRO A C 1
ATOM 945 O O . PRO A 1 122 ? 18.771 -3.666 -14.754 1.00 83.19 122 PRO A O 1
ATOM 948 N N . LEU A 1 123 ? 20.625 -3.740 -13.496 1.00 85.75 123 LEU A N 1
ATOM 949 C CA . LEU A 1 123 ? 19.950 -3.881 -12.206 1.00 85.75 123 LEU A CA 1
ATOM 950 C C . LEU A 1 123 ? 20.250 -2.708 -11.265 1.00 85.75 123 LEU A C 1
ATOM 952 O O . LEU A 1 123 ? 21.404 -2.434 -10.946 1.00 85.75 123 LEU A O 1
ATOM 956 N N . LEU A 1 124 ? 19.186 -2.092 -10.752 1.00 83.12 124 LEU A N 1
ATOM 957 C CA . LEU A 1 124 ? 19.203 -1.145 -9.640 1.00 83.12 124 LEU A CA 1
ATOM 958 C C . LEU A 1 124 ? 18.564 -1.804 -8.409 1.00 83.12 124 LEU A C 1
ATOM 960 O O . LEU A 1 124 ? 17.456 -2.333 -8.508 1.00 83.12 124 LEU A O 1
ATOM 964 N N . GLN A 1 125 ? 19.226 -1.754 -7.249 1.00 83.00 125 GLN A N 1
ATOM 965 C CA . GLN A 1 125 ? 18.685 -2.265 -5.981 1.00 83.00 125 GLN A CA 1
ATOM 966 C C . GLN A 1 125 ? 18.808 -1.233 -4.864 1.00 83.00 125 GLN A C 1
ATOM 968 O O . GLN A 1 125 ? 19.903 -0.740 -4.611 1.00 83.00 125 GLN A O 1
ATOM 973 N N . ASN A 1 126 ? 17.702 -0.974 -4.160 1.00 76.19 126 ASN A N 1
ATOM 974 C CA . ASN A 1 126 ? 17.645 -0.059 -3.018 1.00 76.19 126 ASN A CA 1
ATOM 975 C C . ASN A 1 126 ? 16.890 -0.696 -1.838 1.00 76.19 126 ASN A C 1
ATOM 977 O O . ASN A 1 126 ? 15.948 -1.464 -2.043 1.00 76.19 126 ASN A O 1
ATOM 981 N N . GLY A 1 127 ? 17.274 -0.341 -0.607 1.00 68.31 127 GLY A N 1
ATOM 982 C CA . GLY A 1 127 ? 16.568 -0.700 0.630 1.00 68.31 127 GLY A CA 1
ATOM 983 C C . GLY A 1 127 ? 16.027 0.536 1.355 1.00 68.31 127 GLY A C 1
ATOM 984 O O . GLY A 1 127 ? 16.657 1.593 1.324 1.00 68.31 127 GLY A O 1
ATOM 985 N N . CYS A 1 128 ? 14.870 0.420 2.007 1.00 65.25 128 CYS A N 1
ATOM 986 C CA . CYS A 1 128 ? 14.277 1.483 2.820 1.00 65.25 128 CYS A CA 1
ATOM 987 C C . CYS A 1 128 ? 13.464 0.927 4.007 1.00 65.25 128 CYS A C 1
ATOM 989 O O . CYS A 1 128 ? 13.233 -0.275 4.123 1.00 65.25 128 CYS A O 1
ATOM 991 N N . CYS A 1 129 ? 13.029 1.822 4.896 1.00 61.81 129 CYS A N 1
ATOM 992 C CA . CYS A 1 129 ? 11.977 1.555 5.879 1.00 61.81 129 CYS A CA 1
ATOM 993 C C . CYS A 1 129 ? 10.778 2.437 5.530 1.00 61.81 129 CYS A C 1
ATOM 995 O O . CYS A 1 129 ? 10.965 3.615 5.220 1.00 61.81 129 CYS A O 1
ATOM 997 N N . LEU A 1 130 ? 9.563 1.891 5.599 1.00 63.94 130 LEU A N 1
ATOM 998 C CA . LEU A 1 130 ? 8.337 2.635 5.294 1.00 63.94 130 LEU A CA 1
ATOM 999 C C . LEU A 1 130 ? 7.452 2.727 6.535 1.00 63.94 130 LEU A C 1
ATOM 1001 O O . LEU A 1 130 ? 7.328 1.767 7.293 1.00 63.94 130 LEU A O 1
ATOM 1005 N N . SER A 1 131 ? 6.807 3.873 6.723 1.00 65.00 131 SER A N 1
ATOM 1006 C CA . SER A 1 131 ? 5.741 4.053 7.707 1.00 65.00 131 SER A CA 1
ATOM 1007 C C . SER A 1 131 ? 4.459 4.445 6.986 1.00 65.00 131 SER A C 1
ATOM 1009 O O . SER A 1 131 ? 4.455 5.441 6.267 1.00 65.00 131 SER A O 1
ATOM 1011 N N . ALA A 1 132 ? 3.387 3.683 7.187 1.00 68.31 132 ALA A N 1
ATOM 1012 C CA . ALA A 1 132 ? 2.074 3.970 6.620 1.00 68.31 132 ALA A CA 1
ATOM 1013 C C . ALA A 1 132 ? 1.069 4.296 7.733 1.00 68.31 132 ALA A C 1
ATOM 1015 O O . ALA A 1 132 ? 1.026 3.618 8.765 1.00 68.31 132 ALA A O 1
ATOM 1016 N N . LEU A 1 133 ? 0.259 5.329 7.499 1.00 53.81 133 LEU A N 1
ATOM 1017 C CA . LEU A 1 133 ? -0.912 5.681 8.299 1.00 53.81 133 LEU A CA 1
ATOM 1018 C C . LEU A 1 133 ? -2.141 5.483 7.414 1.00 53.81 133 LEU A C 1
ATOM 1020 O O . LEU A 1 133 ? -2.217 6.077 6.340 1.00 53.81 133 LEU A O 1
ATOM 1024 N N . LYS A 1 134 ? -3.079 4.638 7.846 1.00 46.38 134 LYS A N 1
ATOM 1025 C CA . LYS A 1 134 ? -4.389 4.521 7.192 1.00 46.38 134 LYS A CA 1
ATOM 1026 C C . LYS A 1 134 ? -5.363 5.440 7.933 1.00 46.38 134 LYS A C 1
ATOM 1028 O O . LYS A 1 134 ? -5.464 5.328 9.157 1.00 46.38 134 LYS A O 1
ATOM 1033 N N . TRP A 1 135 ? -5.969 6.372 7.196 1.00 43.97 135 TRP A N 1
ATOM 1034 C CA . TRP A 1 135 ? -6.948 7.353 7.677 1.00 43.97 135 TRP A CA 1
ATOM 1035 C C . TRP A 1 135 ? -8.371 6.869 7.440 1.00 43.97 135 TRP A C 1
ATOM 1037 O O . TRP A 1 135 ? -8.577 6.154 6.430 1.00 43.97 135 TRP A O 1
#

pLDDT: mean 89.61, std 11.14, range [43.97, 98.12]

InterPro domains:
  IPR032710 NTF2-like domain superfamily [SSF54427] (9-94)
  IPR037401 SnoaL-like domain [PF13577] (10-109)

Sequence (135 aa):
MSSTYTVTDYLLDRANIHDTVTKLPWYYDTRSEAGLLSEVFAPEVHIDYTRILGSEPSTVAATEWAPQVVRMCEHFDSSQHIYGNLIIELPQPNTPNHPDKAKVLVSQAGASMVRAAAEGGPLLQNGCCLSALKW

Secondary structure (DSSP, 8-state):
---B--HHHHHHHHHHHHHHHHHHHHHHHTT-HHHIIIII--SEEEE--HHHH-PPPEEEEHHHHHHHHHHHHHTSSEEEEEEEEEEEE-PPTT-BS--S-EEEEEEEEEEEEE-TT-TT-SEEEEEEEEEEEE-